Protein AF-A0A846PU30-F1 (afdb_monomer_lite)

pLDDT: mean 74.73, std 6.86, range [58.94, 85.0]

Sequence (83 aa):
WDQALDIILRNYGLSKTVENNIIRIVPTPLLAQEEEAIAKAKEAQEKAGDLVTRIYSINYADVDQIEKAIKGAKILTKRGFVS

Radius of gyration: 24.59 Å; chains: 1; bounding box: 52×24×57 Å

Foldseek 3Di:
DVVVVVVVCVVQQWDWDDDPHDIDIDHPVVVVVVVVVVVVVVVVVVVPDDDDDDDDDDDPDDPVVVQVVCVVVVPDDPPDDDD

Secondary structure (DSSP, 8-state):
-HHHHHHHHHHTTEEEEEETTEEEEEEHHHHHHHHHHHHHHHHHHHHHS---------SSS-HHHHHHHHHHTT-S-TT----

Structure (mmCIF, N/CA/C/O backbone):
data_AF-A0A846PU30-F1
#
_entry.id   AF-A0A846PU30-F1
#
loop_
_atom_site.group_PDB
_atom_site.id
_atom_site.type_symbol
_atom_site.label_atom_id
_atom_site.label_alt_id
_atom_site.label_comp_id
_atom_site.label_asym_id
_atom_site.label_entity_id
_atom_site.label_seq_id
_atom_site.pdbx_PDB_ins_code
_atom_site.Cartn_x
_atom_site.Cartn_y
_atom_site.Cartn_z
_atom_site.occupancy
_atom_site.B_iso_or_equiv
_atom_site.auth_seq_id
_atom_site.auth_comp_id
_atom_site.auth_asym_id
_atom_site.auth_atom_id
_atom_site.pdbx_PDB_model_num
ATOM 1 N N . TRP A 1 1 ? 28.933 -8.275 -20.191 1.00 77.62 1 TRP A N 1
ATOM 2 C CA . TRP A 1 1 ? 27.556 -8.057 -20.673 1.00 77.62 1 TRP A CA 1
ATOM 3 C C . TRP A 1 1 ? 26.692 -7.400 -19.605 1.00 77.62 1 TRP A C 1
ATOM 5 O O . TRP A 1 1 ? 26.159 -6.338 -19.890 1.00 77.62 1 TRP A O 1
ATOM 15 N N . ASP A 1 2 ? 26.662 -7.896 -18.364 1.00 80.38 2 ASP A N 1
ATOM 16 C CA . ASP A 1 2 ? 25.937 -7.227 -17.262 1.00 80.38 2 ASP A CA 1
ATOM 17 C C . ASP A 1 2 ? 26.393 -5.788 -16.987 1.00 80.38 2 ASP A C 1
ATOM 19 O O . ASP A 1 2 ? 25.566 -4.898 -16.820 1.00 80.38 2 ASP A O 1
ATOM 23 N N . GLN A 1 3 ? 27.704 -5.520 -17.046 1.00 81.00 3 GLN A N 1
ATOM 24 C CA . GLN A 1 3 ? 28.227 -4.155 -16.895 1.00 81.00 3 GLN A CA 1
ATOM 25 C C . GLN A 1 3 ? 27.745 -3.197 -17.996 1.00 81.00 3 GLN A C 1
ATOM 27 O O . GLN A 1 3 ? 27.463 -2.035 -17.717 1.00 81.00 3 GLN A O 1
ATOM 32 N N . ALA A 1 4 ? 27.626 -3.669 -19.241 1.00 84.69 4 ALA A N 1
ATOM 33 C CA . ALA A 1 4 ? 27.129 -2.851 -20.348 1.00 84.69 4 ALA A CA 1
ATOM 34 C C . ALA A 1 4 ? 25.624 -2.583 -20.199 1.00 84.69 4 ALA A C 1
ATOM 36 O O . ALA A 1 4 ? 25.175 -1.456 -20.404 1.00 84.69 4 ALA A O 1
ATOM 37 N N . LEU A 1 5 ? 24.863 -3.593 -19.764 1.00 83.62 5 LEU A N 1
ATOM 38 C CA . LEU A 1 5 ? 23.444 -3.458 -19.450 1.00 83.62 5 LEU A CA 1
ATOM 39 C C . LEU A 1 5 ? 23.218 -2.424 -18.337 1.00 83.62 5 LEU A C 1
ATOM 41 O O . LEU A 1 5 ? 22.371 -1.552 -18.488 1.00 83.62 5 LEU A O 1
ATOM 45 N N . ASP A 1 6 ? 24.017 -2.444 -17.269 1.00 82.50 6 ASP A N 1
ATOM 46 C CA . ASP A 1 6 ? 23.902 -1.473 -16.172 1.00 82.50 6 ASP A CA 1
ATOM 47 C C . ASP A 1 6 ? 24.222 -0.034 -16.589 1.00 82.50 6 ASP A C 1
ATOM 49 O O . ASP A 1 6 ? 23.668 0.914 -16.028 1.00 82.50 6 ASP A O 1
ATOM 53 N N . ILE A 1 7 ? 25.122 0.150 -17.557 1.00 84.56 7 ILE A N 1
ATOM 54 C CA . ILE A 1 7 ? 25.439 1.469 -18.118 1.00 84.56 7 ILE A CA 1
ATOM 55 C C . ILE A 1 7 ? 24.281 1.969 -18.986 1.00 84.56 7 ILE A C 1
ATOM 57 O O . ILE A 1 7 ? 23.909 3.139 -18.896 1.00 84.56 7 ILE A O 1
ATOM 61 N N . ILE A 1 8 ? 23.686 1.095 -19.799 1.00 83.31 8 ILE A N 1
ATOM 62 C CA . ILE A 1 8 ? 22.524 1.433 -20.628 1.00 83.31 8 ILE A CA 1
ATOM 63 C C . ILE A 1 8 ? 21.337 1.801 -19.731 1.00 83.31 8 ILE A C 1
ATOM 65 O O . ILE A 1 8 ? 20.746 2.863 -19.899 1.00 83.31 8 ILE A O 1
ATOM 69 N N . LEU A 1 9 ? 21.037 0.989 -18.718 1.00 85.00 9 LEU A N 1
ATOM 70 C CA . LEU A 1 9 ? 19.936 1.253 -17.793 1.00 85.00 9 LEU A CA 1
ATOM 71 C C . LEU A 1 9 ? 20.095 2.601 -17.073 1.00 85.00 9 LEU A C 1
ATOM 73 O O . LEU A 1 9 ? 19.141 3.373 -16.998 1.00 85.00 9 LEU A O 1
ATOM 77 N N . ARG A 1 10 ? 21.315 2.938 -16.630 1.00 80.94 10 ARG A N 1
ATOM 78 C CA . ARG A 1 10 ? 21.605 4.238 -16.003 1.00 80.94 10 ARG A CA 1
ATOM 79 C C . ARG A 1 10 ? 21.448 5.424 -16.951 1.00 80.94 10 ARG A C 1
ATOM 81 O O . ARG A 1 10 ? 20.896 6.436 -16.537 1.00 80.94 10 ARG A O 1
ATOM 88 N N . ASN A 1 11 ? 21.895 5.309 -18.202 1.00 84.88 11 ASN A N 1
ATOM 89 C CA . ASN A 1 11 ? 21.771 6.398 -19.179 1.00 84.88 11 ASN A CA 1
ATOM 90 C C . ASN A 1 11 ? 20.313 6.700 -19.545 1.00 84.88 11 ASN A C 1
ATOM 92 O O . ASN A 1 11 ? 19.963 7.855 -19.761 1.00 84.88 11 ASN A O 1
ATOM 96 N N . TYR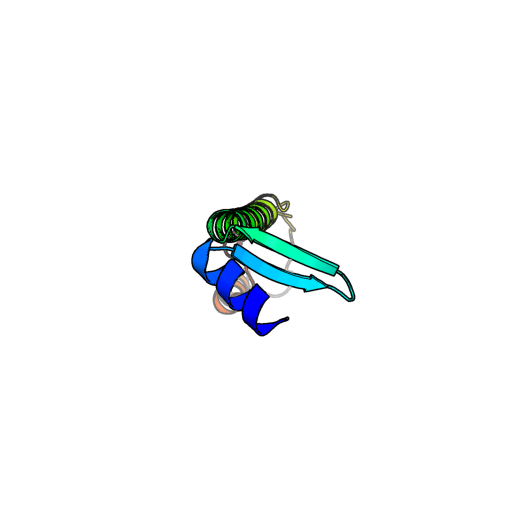 A 1 12 ? 19.464 5.673 -19.593 1.00 82.00 12 TYR A N 1
ATOM 97 C CA . TYR A 1 12 ? 18.061 5.809 -19.987 1.00 82.00 12 TYR A CA 1
ATOM 98 C C . TYR A 1 12 ? 17.092 5.926 -18.799 1.00 82.00 12 TYR A C 1
ATOM 100 O O . TYR A 1 12 ? 15.880 5.937 -19.006 1.00 82.00 12 TYR A O 1
ATOM 108 N N . GLY A 1 13 ? 17.591 6.016 -17.558 1.00 79.25 13 GLY A N 1
ATOM 109 C CA . GLY A 1 13 ? 16.739 6.110 -16.366 1.00 79.25 13 GLY A CA 1
ATOM 110 C C . GLY A 1 13 ? 15.810 4.902 -16.209 1.00 79.25 13 GLY A C 1
ATOM 111 O O . GLY A 1 13 ? 14.631 5.052 -15.887 1.00 79.25 13 GLY A O 1
ATOM 112 N N . LEU A 1 14 ? 16.328 3.711 -16.503 1.00 82.94 14 LEU A N 1
ATOM 113 C CA . LEU A 1 14 ? 15.612 2.446 -16.430 1.00 82.94 14 LEU A CA 1
ATOM 114 C C . LEU A 1 14 ? 16.065 1.669 -15.189 1.00 82.94 14 LEU A C 1
ATOM 116 O O . LEU A 1 14 ? 17.256 1.575 -14.895 1.00 82.94 14 LEU A O 1
ATOM 120 N N . SER A 1 15 ? 15.112 1.052 -14.506 1.00 76.69 15 SER A N 1
ATOM 121 C CA . SER A 1 15 ? 15.338 0.137 -13.390 1.00 76.69 15 SER A CA 1
ATOM 122 C C . SER A 1 15 ? 15.057 -1.294 -13.837 1.00 76.69 15 SER A C 1
ATOM 124 O O . SER A 1 15 ? 14.092 -1.553 -14.561 1.00 76.69 15 SER A O 1
ATOM 126 N N . LYS A 1 16 ? 15.903 -2.238 -13.408 1.00 80.88 16 LYS A N 1
ATOM 127 C CA . LYS A 1 16 ? 15.709 -3.674 -13.651 1.00 80.88 16 LYS A CA 1
ATOM 128 C C . LYS A 1 16 ? 15.246 -4.375 -12.377 1.00 80.88 16 LYS A C 1
ATOM 130 O O . LYS A 1 16 ? 15.778 -4.116 -11.302 1.00 80.88 16 LYS A O 1
ATOM 135 N N . THR A 1 17 ? 14.301 -5.296 -12.512 1.00 80.12 17 THR A N 1
ATOM 136 C CA . THR A 1 17 ? 13.884 -6.233 -11.457 1.00 80.12 17 THR A CA 1
ATOM 137 C C . THR A 1 17 ? 14.029 -7.652 -11.996 1.00 80.12 17 THR A C 1
ATOM 139 O O . THR A 1 17 ? 13.689 -7.901 -13.152 1.00 80.12 17 THR A O 1
ATOM 142 N N . VAL A 1 18 ? 14.616 -8.552 -11.205 1.00 81.00 18 VAL A N 1
ATOM 143 C CA . VAL A 1 18 ? 14.893 -9.936 -11.619 1.00 81.00 18 VAL A CA 1
ATOM 144 C C . VAL A 1 18 ? 13.967 -10.866 -10.849 1.00 81.00 18 VAL A C 1
ATOM 146 O O . VAL A 1 18 ? 14.047 -10.930 -9.626 1.00 81.00 18 VAL A O 1
ATOM 149 N N . GLU A 1 19 ? 13.113 -11.598 -11.560 1.00 79.62 19 GLU A N 1
ATOM 150 C CA . GLU A 1 19 ? 12.172 -12.558 -10.979 1.00 79.62 19 GLU A CA 1
ATOM 151 C C . GLU A 1 19 ? 12.424 -13.950 -11.563 1.00 79.62 19 GLU A C 1
ATOM 153 O O . GLU A 1 19 ? 12.017 -14.234 -12.689 1.00 79.62 19 GLU A O 1
ATOM 158 N N . ASN A 1 20 ? 13.116 -14.801 -10.790 1.00 69.25 20 ASN A N 1
ATOM 159 C CA . ASN A 1 20 ? 13.376 -16.246 -10.972 1.00 69.25 20 ASN A CA 1
ATOM 160 C C . ASN A 1 20 ? 14.002 -16.740 -12.295 1.00 69.25 20 ASN A C 1
ATOM 162 O O . ASN A 1 20 ? 14.538 -17.841 -12.307 1.00 69.25 20 ASN A O 1
ATOM 166 N N . ASN A 1 21 ? 13.949 -15.961 -13.375 1.00 82.50 21 ASN A N 1
ATOM 167 C CA . ASN A 1 21 ? 14.659 -16.111 -14.651 1.00 82.50 21 ASN A CA 1
ATOM 168 C C . ASN A 1 21 ? 14.353 -14.951 -15.634 1.00 82.50 21 ASN A C 1
ATOM 170 O O . ASN A 1 21 ? 14.853 -14.936 -16.756 1.00 82.50 21 ASN A O 1
ATOM 174 N N . ILE A 1 22 ? 13.474 -14.011 -15.267 1.00 78.38 22 ILE A N 1
ATOM 175 C CA . ILE A 1 22 ? 12.999 -12.938 -16.144 1.00 78.38 22 ILE A CA 1
ATOM 176 C C . ILE A 1 22 ? 13.529 -11.605 -15.628 1.00 78.38 22 ILE A C 1
ATOM 178 O O . ILE A 1 22 ? 13.492 -11.329 -14.428 1.00 78.38 22 ILE A O 1
ATOM 182 N N . ILE A 1 23 ? 14.021 -10.773 -16.547 1.00 83.56 23 ILE A N 1
ATOM 183 C CA . ILE A 1 23 ? 14.455 -9.409 -16.253 1.00 83.56 23 ILE A CA 1
ATOM 184 C C . ILE A 1 23 ? 13.366 -8.461 -16.748 1.00 83.56 23 ILE A C 1
ATOM 186 O O . ILE A 1 23 ? 13.197 -8.271 -17.952 1.00 83.56 23 ILE A O 1
ATOM 190 N N . ARG A 1 24 ? 12.635 -7.848 -15.817 1.00 83.25 24 ARG A N 1
ATOM 191 C CA . ARG A 1 24 ? 11.689 -6.772 -16.120 1.00 83.25 24 ARG A CA 1
ATOM 192 C C . ARG A 1 24 ? 12.434 -5.440 -16.093 1.00 83.25 24 ARG A C 1
ATOM 194 O O . ARG A 1 24 ? 13.006 -5.077 -15.065 1.00 83.25 24 ARG A O 1
ATOM 201 N N . ILE A 1 25 ? 12.416 -4.724 -17.216 1.00 83.06 25 ILE A N 1
ATOM 202 C CA . ILE A 1 25 ? 13.019 -3.394 -17.377 1.00 83.06 25 ILE A CA 1
ATOM 203 C C . ILE A 1 25 ? 11.889 -2.373 -17.456 1.00 83.06 25 ILE A C 1
ATOM 205 O O . ILE A 1 25 ? 11.032 -2.472 -18.331 1.00 83.06 25 ILE A O 1
ATOM 209 N N . VAL A 1 26 ? 11.887 -1.396 -16.552 1.00 81.75 26 VAL A N 1
ATOM 210 C CA . VAL A 1 26 ? 10.877 -0.330 -16.509 1.00 81.75 26 VAL A CA 1
ATOM 211 C C . VAL A 1 26 ? 11.537 1.034 -16.332 1.00 81.75 26 VAL A C 1
ATOM 213 O O . VAL A 1 26 ? 12.561 1.128 -15.655 1.00 81.75 26 VAL A O 1
ATOM 216 N N . PRO A 1 27 ? 10.969 2.113 -16.892 1.00 82.44 27 PRO A N 1
ATOM 217 C CA . PRO A 1 27 ? 11.388 3.465 -16.547 1.00 82.44 27 PRO A CA 1
ATOM 218 C C . PRO A 1 27 ? 11.217 3.723 -15.048 1.00 82.44 27 PRO A C 1
ATOM 220 O O . PRO A 1 27 ? 10.156 3.453 -14.487 1.00 82.44 27 PRO A O 1
ATOM 223 N N . THR A 1 28 ? 12.224 4.314 -14.407 1.00 77.38 28 THR A N 1
ATOM 224 C CA . THR A 1 28 ? 12.147 4.773 -13.011 1.00 77.38 28 THR A CA 1
ATOM 225 C C . THR A 1 28 ? 10.889 5.603 -12.698 1.00 77.38 28 THR A C 1
ATOM 227 O O . THR A 1 28 ? 10.273 5.341 -11.664 1.00 77.38 28 THR A O 1
ATOM 230 N N . PRO A 1 29 ? 10.426 6.550 -13.550 1.00 79.19 29 PRO A N 1
ATOM 231 C CA . PRO A 1 29 ? 9.200 7.301 -13.254 1.00 79.19 29 PRO A CA 1
ATOM 232 C C . PRO A 1 29 ? 7.926 6.448 -13.298 1.00 79.19 29 PRO A C 1
ATOM 234 O O . PRO A 1 29 ? 6.936 6.798 -12.660 1.00 79.19 29 PRO A O 1
ATOM 237 N N . LEU A 1 30 ? 7.929 5.345 -14.050 1.00 77.38 30 LEU A N 1
ATOM 238 C CA . LEU A 1 30 ? 6.804 4.414 -14.084 1.00 77.38 30 LEU A CA 1
ATOM 239 C C . LEU A 1 30 ? 6.795 3.541 -12.825 1.00 77.38 30 LEU A C 1
ATOM 241 O O . LEU A 1 30 ? 5.739 3.328 -12.246 1.00 77.38 30 LEU A O 1
ATOM 245 N N . LEU A 1 31 ? 7.972 3.113 -12.359 1.00 77.25 31 LEU A N 1
ATOM 246 C CA . LEU A 1 31 ? 8.114 2.345 -11.120 1.00 77.25 31 LEU A CA 1
ATOM 247 C C . LEU A 1 31 ? 7.637 3.141 -9.898 1.00 77.25 31 LEU A C 1
ATOM 249 O O . LEU A 1 31 ? 6.891 2.610 -9.084 1.00 77.25 31 LEU A O 1
ATOM 253 N N . ALA A 1 32 ? 8.000 4.423 -9.809 1.00 78.25 32 ALA A N 1
ATOM 254 C CA . ALA A 1 32 ? 7.536 5.294 -8.730 1.00 78.25 32 ALA A CA 1
ATOM 255 C C . ALA A 1 32 ? 6.008 5.491 -8.753 1.00 78.25 32 ALA A C 1
ATOM 257 O O . ALA A 1 32 ? 5.364 5.445 -7.709 1.00 78.25 32 ALA A O 1
ATOM 258 N N . GLN A 1 33 ? 5.415 5.663 -9.941 1.00 80.62 33 GLN A N 1
ATOM 259 C CA . GLN A 1 33 ? 3.958 5.755 -10.090 1.00 80.62 33 GLN A CA 1
ATOM 260 C C . GLN A 1 33 ? 3.251 4.450 -9.720 1.00 80.62 33 GLN A C 1
ATOM 262 O O . GLN A 1 33 ? 2.188 4.489 -9.108 1.00 80.62 33 GLN A O 1
ATOM 267 N N . GLU A 1 34 ? 3.825 3.304 -10.079 1.00 75.69 34 GLU A N 1
ATOM 268 C CA . GLU A 1 34 ? 3.290 1.987 -9.733 1.00 75.69 34 GLU A CA 1
ATOM 269 C C . GLU A 1 34 ? 3.327 1.769 -8.216 1.00 75.69 34 GLU A C 1
ATOM 271 O O . GLU A 1 34 ? 2.325 1.374 -7.627 1.00 75.69 34 GLU A O 1
ATOM 276 N N . GLU A 1 35 ? 4.431 2.120 -7.556 1.00 78.69 35 GLU A N 1
ATOM 277 C CA . GLU A 1 35 ? 4.562 2.038 -6.100 1.00 78.69 35 GLU A CA 1
ATOM 278 C C . GLU A 1 35 ? 3.596 2.990 -5.378 1.00 78.69 35 GLU A C 1
ATOM 280 O O . GLU A 1 35 ? 2.926 2.594 -4.422 1.00 78.69 35 GLU A O 1
ATOM 285 N N . GLU A 1 36 ? 3.438 4.219 -5.875 1.00 81.12 36 GLU A N 1
ATOM 286 C CA . GLU A 1 36 ? 2.464 5.173 -5.345 1.00 81.12 36 GLU A CA 1
ATOM 287 C C . GLU A 1 36 ? 1.021 4.690 -5.561 1.00 81.12 36 GLU A C 1
ATOM 289 O O . GLU A 1 36 ? 0.180 4.819 -4.670 1.00 81.12 36 GLU A O 1
ATOM 294 N N . ALA A 1 37 ? 0.719 4.096 -6.718 1.00 78.69 37 ALA A N 1
ATOM 295 C CA . ALA A 1 37 ? -0.587 3.514 -7.003 1.00 78.69 37 ALA A CA 1
ATOM 296 C C . ALA A 1 37 ? -0.878 2.314 -6.093 1.00 78.69 37 ALA A C 1
A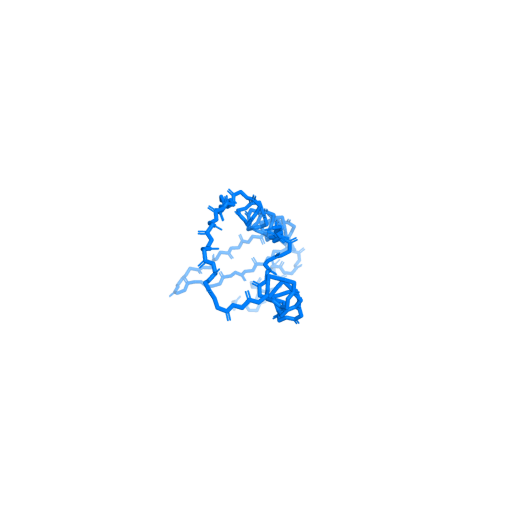TOM 298 O O . ALA A 1 37 ? -1.990 2.204 -5.581 1.00 78.69 37 ALA A O 1
ATOM 299 N N . ILE A 1 38 ? 0.113 1.459 -5.827 1.00 80.38 38 ILE A N 1
ATOM 300 C CA . ILE A 1 38 ? -0.001 0.336 -4.888 1.00 80.38 38 ILE A CA 1
ATOM 301 C C . ILE A 1 38 ? -0.223 0.853 -3.462 1.00 80.38 38 ILE A C 1
ATOM 303 O O . ILE A 1 38 ? -1.110 0.360 -2.763 1.00 80.38 38 ILE A O 1
ATOM 307 N N . ALA A 1 39 ? 0.529 1.869 -3.030 1.00 79.81 39 ALA A N 1
ATOM 308 C CA . ALA A 1 39 ? 0.353 2.490 -1.720 1.00 79.81 39 ALA A CA 1
ATOM 309 C C . ALA A 1 39 ? -1.046 3.108 -1.577 1.00 79.81 39 ALA A C 1
ATOM 311 O O . ALA A 1 39 ? -1.753 2.814 -0.612 1.00 79.81 39 ALA A O 1
ATOM 312 N N . LYS A 1 40 ? -1.500 3.878 -2.575 1.00 79.75 40 LYS A N 1
ATOM 313 C CA . LYS A 1 40 ? -2.859 4.439 -2.615 1.00 79.75 40 LYS A CA 1
ATOM 314 C C . LYS A 1 40 ? -3.928 3.357 -2.646 1.00 79.75 40 LYS A C 1
ATOM 316 O O . LYS A 1 40 ? -4.935 3.507 -1.966 1.00 79.75 40 LYS A O 1
ATOM 321 N N . ALA A 1 41 ? -3.732 2.277 -3.398 1.00 76.44 41 ALA A N 1
ATOM 322 C CA . ALA A 1 41 ? -4.665 1.157 -3.448 1.00 76.44 41 ALA A CA 1
ATOM 323 C C . ALA A 1 41 ? -4.760 0.454 -2.090 1.00 76.44 41 ALA A C 1
ATOM 325 O O . ALA A 1 41 ? -5.861 0.156 -1.642 1.00 76.44 41 ALA A O 1
ATOM 326 N N . LYS A 1 42 ? -3.634 0.265 -1.393 1.00 77.50 42 LYS A N 1
ATOM 327 C CA . LYS A 1 42 ? -3.600 -0.307 -0.043 1.00 77.50 42 LYS A CA 1
ATOM 328 C C . LYS A 1 42 ? -4.281 0.603 0.978 1.00 77.50 42 LYS A C 1
ATOM 330 O O . LYS A 1 42 ? -5.097 0.128 1.763 1.00 77.50 42 LYS A O 1
ATOM 335 N N . GLU A 1 43 ? -4.015 1.908 0.936 1.00 76.44 43 GLU A N 1
ATOM 336 C CA . GLU A 1 43 ? -4.718 2.883 1.777 1.00 76.44 43 GLU A CA 1
ATOM 337 C C . GLU A 1 43 ? -6.216 2.935 1.465 1.00 76.44 43 GLU A C 1
ATOM 339 O O . GLU A 1 43 ? -7.042 3.027 2.372 1.00 76.44 43 GLU A O 1
ATOM 344 N N . ALA A 1 44 ? -6.585 2.898 0.184 1.00 69.81 44 ALA A N 1
ATOM 345 C CA . ALA A 1 44 ? -7.972 2.873 -0.251 1.00 69.81 44 ALA A CA 1
ATOM 346 C C . ALA A 1 44 ? -8.658 1.585 0.203 1.00 69.81 44 ALA A C 1
ATOM 348 O O . ALA A 1 44 ? -9.784 1.652 0.673 1.00 69.81 44 ALA A O 1
ATOM 349 N N . GLN A 1 45 ? -7.978 0.441 0.145 1.00 70.38 45 GLN A N 1
ATOM 350 C CA . GLN A 1 45 ? -8.476 -0.836 0.644 1.00 70.38 45 GLN A CA 1
ATOM 351 C C . GLN A 1 45 ? -8.663 -0.810 2.166 1.00 70.38 45 GLN A C 1
ATOM 353 O O . GLN A 1 45 ? -9.696 -1.245 2.666 1.00 70.38 45 GLN A O 1
ATOM 358 N N . GLU A 1 46 ? -7.720 -0.235 2.914 1.00 69.00 46 GLU A N 1
ATOM 359 C CA . GLU A 1 46 ? -7.843 -0.057 4.366 1.00 69.00 46 GLU A CA 1
ATOM 360 C C . GLU A 1 46 ? -8.985 0.912 4.737 1.00 69.00 46 GLU A C 1
ATOM 362 O O . GLU A 1 46 ? -9.677 0.735 5.744 1.00 69.00 46 GLU A O 1
ATOM 367 N N . LYS A 1 47 ? -9.243 1.921 3.895 1.00 64.56 47 LYS A N 1
ATOM 368 C CA . LYS A 1 47 ? -10.401 2.824 4.018 1.00 64.56 47 LYS A CA 1
ATOM 369 C C . LYS A 1 47 ? -11.719 2.176 3.571 1.00 64.56 47 LYS A C 1
ATOM 371 O O . LYS A 1 47 ? -12.764 2.497 4.134 1.00 64.56 47 LYS A O 1
ATOM 376 N N . ALA A 1 48 ? -11.683 1.280 2.592 1.00 63.03 48 ALA A N 1
ATOM 377 C CA . ALA A 1 48 ? -12.851 0.596 2.043 1.00 63.03 48 ALA A CA 1
ATOM 378 C C . ALA A 1 48 ? -13.265 -0.633 2.860 1.00 63.03 48 ALA A C 1
ATOM 380 O O . ALA A 1 48 ? -14.352 -1.154 2.643 1.00 63.03 48 ALA A O 1
ATOM 381 N N . GLY A 1 49 ? -12.430 -1.090 3.799 1.00 65.94 49 GLY A N 1
ATOM 382 C CA . GLY A 1 49 ? -12.814 -2.131 4.745 1.00 65.94 49 GLY A CA 1
ATOM 383 C C . GLY A 1 49 ? -14.060 -1.728 5.537 1.00 65.94 49 GLY A C 1
ATOM 384 O O . GLY A 1 49 ? -14.126 -0.613 6.072 1.00 65.94 49 GLY A O 1
ATOM 385 N N . ASP A 1 50 ? -15.026 -2.646 5.603 1.00 58.94 50 ASP A N 1
ATOM 386 C CA . ASP A 1 50 ? -16.282 -2.454 6.321 1.00 58.94 50 ASP A CA 1
ATOM 387 C C . ASP A 1 50 ? -16.038 -2.289 7.823 1.00 58.94 50 ASP A C 1
ATOM 389 O O . ASP A 1 50 ? -15.385 -3.105 8.481 1.00 58.94 50 ASP A O 1
ATOM 393 N N . LEU A 1 51 ? -16.596 -1.216 8.381 1.00 63.84 51 LEU A N 1
ATOM 394 C CA . LEU A 1 51 ? -16.603 -0.990 9.820 1.00 63.84 51 LEU A CA 1
ATOM 395 C C . LEU A 1 51 ? -17.698 -1.863 10.436 1.00 63.84 51 LEU A C 1
ATOM 397 O O . LEU A 1 51 ? -18.886 -1.623 10.234 1.00 63.84 51 LEU A O 1
ATOM 401 N N . VAL A 1 52 ? -17.301 -2.882 11.198 1.00 67.38 52 VAL A N 1
ATOM 402 C CA . VAL A 1 52 ? -18.241 -3.743 11.923 1.00 67.38 52 VAL A CA 1
ATOM 403 C C . VAL A 1 52 ? -18.540 -3.175 13.306 1.00 67.38 52 VAL A C 1
ATOM 405 O O . VAL A 1 52 ? -17.675 -3.127 14.180 1.00 67.38 52 VAL A O 1
ATOM 408 N N . THR A 1 53 ? -19.792 -2.784 13.531 1.00 68.19 53 THR A N 1
ATOM 409 C CA . THR A 1 53 ? -20.284 -2.412 14.861 1.00 68.19 53 THR A CA 1
ATOM 410 C C . THR A 1 53 ? -20.707 -3.671 15.612 1.00 68.19 53 THR A C 1
ATOM 412 O O . THR A 1 53 ? -21.565 -4.420 15.147 1.00 68.19 53 THR A O 1
ATOM 415 N N . ARG A 1 54 ? -20.108 -3.921 16.780 1.00 73.06 54 ARG A N 1
ATOM 416 C CA . ARG A 1 54 ? -20.506 -5.006 17.689 1.00 73.06 54 ARG A CA 1
ATOM 417 C C . ARG A 1 54 ? -20.893 -4.424 19.039 1.00 73.06 54 ARG A C 1
ATOM 419 O O . ARG A 1 54 ? -20.165 -3.597 19.578 1.00 73.06 54 ARG A O 1
ATOM 426 N N . ILE A 1 55 ? -22.021 -4.883 19.569 1.00 73.19 55 ILE A N 1
ATOM 427 C CA . ILE A 1 55 ? -22.527 -4.502 20.888 1.00 73.19 55 ILE A CA 1
ATOM 428 C C . ILE A 1 55 ? -22.173 -5.631 21.857 1.00 73.19 55 ILE A C 1
ATOM 430 O O . ILE A 1 55 ? -22.499 -6.788 21.593 1.00 73.19 55 ILE A O 1
ATOM 434 N N . TYR A 1 56 ? -21.510 -5.300 22.964 1.00 76.62 56 TYR A N 1
ATOM 435 C CA . TYR A 1 56 ? -21.172 -6.248 24.025 1.00 76.62 56 TYR A CA 1
ATOM 436 C C . TYR A 1 56 ? -21.908 -5.858 25.308 1.00 76.62 56 TYR A C 1
ATOM 438 O O . TYR A 1 56 ? -21.783 -4.730 25.778 1.00 76.62 56 TYR A O 1
ATOM 446 N N . SER A 1 57 ? -22.676 -6.786 25.879 1.00 73.12 57 SER A N 1
ATOM 447 C CA . SER A 1 57 ? -23.353 -6.589 27.164 1.00 73.12 57 SER A CA 1
ATOM 448 C C . SER A 1 57 ? -22.387 -6.886 28.310 1.00 73.12 57 SER A C 1
ATOM 450 O O . SER A 1 57 ? -21.828 -7.982 28.383 1.00 73.12 57 SER A O 1
ATOM 452 N N . ILE A 1 58 ? -22.187 -5.922 29.207 1.00 74.19 58 ILE A N 1
ATOM 453 C CA . ILE A 1 58 ? -21.291 -6.050 30.361 1.00 74.19 58 ILE A CA 1
ATOM 454 C C . ILE A 1 58 ? -22.155 -6.211 31.614 1.00 74.19 58 ILE A C 1
ATOM 456 O O . ILE A 1 58 ? -22.974 -5.348 31.906 1.00 74.19 58 ILE A O 1
ATOM 460 N N . ASN A 1 59 ? -21.978 -7.312 32.349 1.00 76.31 59 ASN A N 1
ATOM 461 C CA . ASN A 1 59 ? -22.821 -7.641 33.509 1.00 76.31 59 ASN A CA 1
ATOM 462 C C . ASN A 1 59 ? -22.160 -7.356 34.875 1.00 76.31 59 ASN A C 1
ATOM 464 O O . ASN A 1 59 ? -22.853 -7.376 35.885 1.00 76.31 59 ASN A O 1
ATOM 468 N N . TYR A 1 60 ? -20.842 -7.110 34.934 1.00 65.31 60 TYR A N 1
ATOM 469 C CA . TYR A 1 60 ? -20.083 -7.077 36.203 1.00 65.31 60 TYR A CA 1
ATOM 470 C C . TYR A 1 60 ? -18.964 -6.020 36.271 1.00 65.31 60 TYR A C 1
ATOM 472 O O . TYR A 1 60 ? -18.056 -6.140 37.090 1.00 65.31 60 TYR A O 1
ATOM 480 N N . ALA A 1 61 ? -18.993 -4.995 35.420 1.00 66.88 61 ALA A N 1
ATOM 481 C CA . ALA A 1 61 ? -17.993 -3.930 35.430 1.00 66.88 61 ALA A CA 1
ATOM 482 C C . ALA A 1 61 ? -18.598 -2.593 34.989 1.00 66.88 61 ALA A C 1
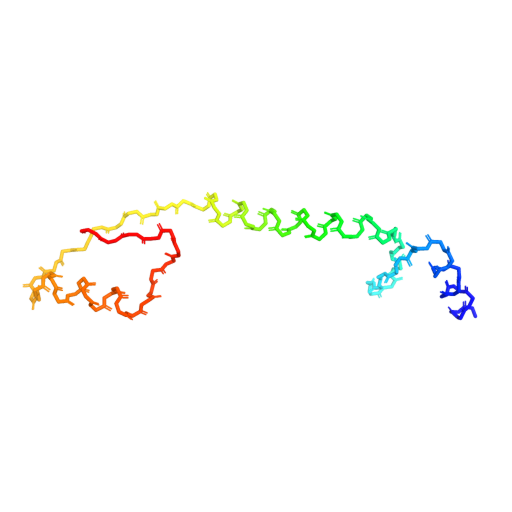ATOM 484 O O . ALA A 1 61 ? -19.471 -2.568 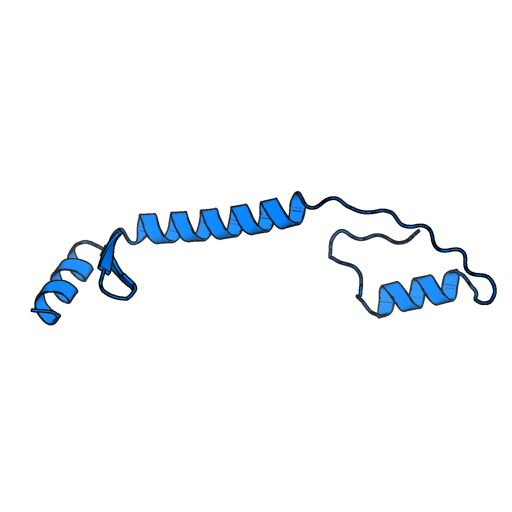34.121 1.00 66.88 61 ALA A O 1
ATOM 485 N N . ASP A 1 62 ? -18.105 -1.501 35.579 1.00 74.88 62 ASP A N 1
ATOM 486 C CA . ASP A 1 62 ? -18.481 -0.138 35.205 1.00 74.88 62 ASP A CA 1
ATOM 487 C C . ASP A 1 62 ? -18.036 0.172 33.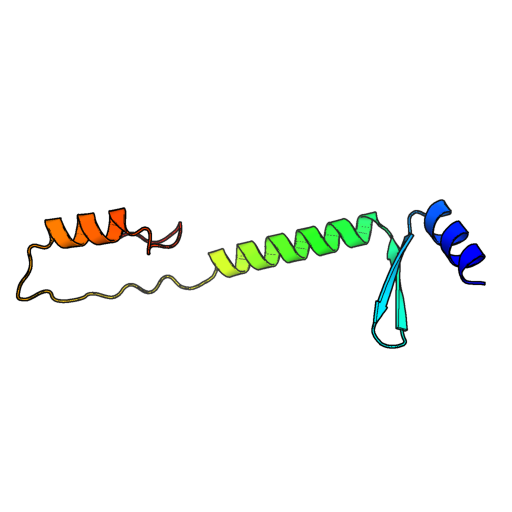772 1.00 74.88 62 ASP A C 1
ATOM 489 O O . ASP A 1 62 ? -16.860 0.024 33.414 1.00 74.88 62 ASP A O 1
ATOM 493 N N . VAL A 1 63 ? -18.988 0.631 32.957 1.00 71.62 63 VAL A N 1
ATOM 494 C CA . VAL A 1 63 ? -18.783 0.930 31.531 1.00 71.62 63 VAL A CA 1
ATOM 495 C C . VAL A 1 63 ? -17.702 2.003 31.355 1.00 71.62 63 VAL A C 1
ATOM 497 O O . VAL A 1 63 ? -16.825 1.859 30.504 1.00 71.62 63 VAL A O 1
ATOM 500 N N . ASP A 1 64 ? -17.673 2.999 32.247 1.00 74.31 64 ASP A N 1
ATOM 501 C CA . ASP A 1 64 ? -16.683 4.082 32.261 1.00 74.31 64 ASP A CA 1
ATOM 502 C C . ASP A 1 64 ? -15.238 3.595 32.465 1.00 74.31 64 ASP A C 1
ATOM 504 O O . ASP A 1 64 ? -14.286 4.181 31.934 1.00 74.31 64 ASP A O 1
ATOM 508 N N . GLN A 1 65 ? -15.030 2.529 33.248 1.00 75.38 65 GLN A N 1
ATOM 509 C CA . GLN A 1 65 ? -13.686 1.982 33.465 1.00 75.38 65 GLN A CA 1
ATOM 510 C C . GLN A 1 65 ? -13.197 1.194 32.251 1.00 75.38 65 GLN A C 1
ATOM 512 O O . GLN A 1 65 ? -12.023 1.288 31.883 1.00 75.38 65 GLN A O 1
ATOM 517 N N . ILE A 1 66 ? -14.098 0.460 31.599 1.00 72.19 66 ILE A N 1
ATOM 518 C CA . ILE A 1 66 ? -13.785 -0.314 30.395 1.00 72.19 66 ILE A CA 1
ATOM 519 C C . ILE A 1 66 ? -13.525 0.616 29.210 1.00 72.19 66 ILE A C 1
ATOM 521 O O . ILE A 1 66 ? -12.562 0.404 28.474 1.00 72.19 66 ILE A O 1
ATOM 525 N N . GLU A 1 67 ? -14.302 1.689 29.057 1.00 73.50 67 GLU A N 1
ATOM 526 C CA . GLU 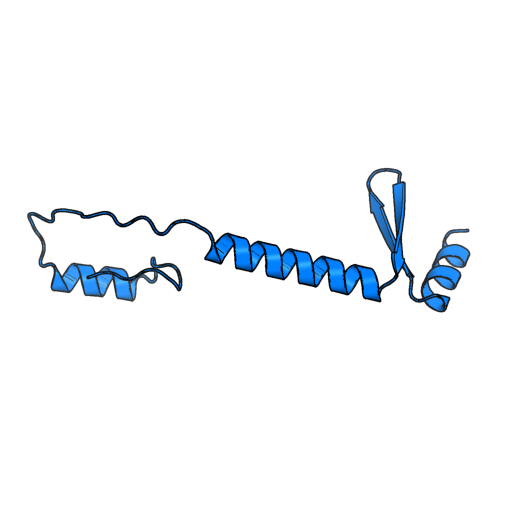A 1 67 ? -14.072 2.692 28.016 1.00 73.50 67 GLU A CA 1
ATOM 527 C C . GLU A 1 67 ? -12.677 3.325 28.150 1.00 73.50 67 GLU A C 1
ATOM 529 O O . GLU A 1 67 ? -11.925 3.418 27.172 1.00 73.50 67 GLU A O 1
ATOM 534 N N . LYS A 1 68 ? -12.282 3.690 29.379 1.00 74.31 68 LYS A N 1
ATOM 535 C CA . LYS A 1 68 ? -10.937 4.211 29.671 1.00 74.31 68 LYS A CA 1
ATOM 536 C C . LYS A 1 68 ? -9.845 3.179 29.398 1.00 74.31 68 LYS A C 1
ATOM 538 O O . LYS A 1 68 ? -8.817 3.537 28.823 1.00 74.31 68 LYS A O 1
ATOM 543 N N . ALA A 1 69 ? -10.060 1.915 29.758 1.00 74.31 69 ALA A N 1
ATOM 544 C CA . ALA A 1 69 ? -9.105 0.841 29.502 1.00 74.31 69 ALA A CA 1
ATOM 545 C C . ALA A 1 69 ? -8.914 0.581 27.997 1.00 74.31 69 ALA A C 1
ATOM 547 O O . ALA A 1 69 ? -7.778 0.464 27.539 1.00 74.31 69 ALA A O 1
ATOM 548 N N . ILE A 1 70 ? -9.991 0.565 27.204 1.00 70.69 70 ILE A N 1
ATOM 549 C CA . ILE A 1 70 ? -9.925 0.347 25.749 1.00 70.69 70 ILE A CA 1
ATOM 550 C C . ILE A 1 70 ? -9.248 1.531 25.045 1.00 70.69 70 ILE A C 1
ATOM 552 O O . ILE A 1 70 ? -8.381 1.326 24.189 1.00 70.69 70 ILE A O 1
ATOM 556 N N . LYS A 1 71 ? -9.585 2.770 25.432 1.00 69.44 71 LYS A N 1
ATOM 557 C CA . LYS A 1 71 ? -8.922 3.981 24.919 1.00 69.44 71 LYS A CA 1
ATOM 558 C C . LYS A 1 71 ? -7.436 4.015 25.296 1.00 69.44 71 LYS A C 1
ATOM 560 O O . LYS A 1 71 ? -6.604 4.353 24.456 1.00 69.44 71 LYS A O 1
ATOM 565 N N . GLY A 1 72 ? -7.091 3.621 26.524 1.00 65.19 72 GLY A N 1
ATOM 566 C CA . GLY A 1 72 ? -5.710 3.557 27.013 1.00 65.19 72 GLY A CA 1
ATOM 567 C C . GLY A 1 72 ? -4.871 2.458 26.357 1.00 65.19 72 GLY A C 1
ATOM 568 O O . GLY A 1 72 ? -3.693 2.666 26.077 1.00 65.19 72 GLY A O 1
ATOM 569 N N . ALA A 1 73 ? -5.483 1.316 26.043 1.00 67.00 73 ALA A N 1
ATOM 570 C CA . ALA A 1 73 ? -4.803 0.174 25.443 1.00 67.00 73 ALA A CA 1
ATOM 571 C C . ALA A 1 73 ? -4.546 0.315 23.927 1.00 67.00 73 ALA A C 1
ATOM 573 O O . ALA A 1 73 ? -3.896 -0.553 23.349 1.00 67.00 73 ALA A O 1
ATOM 574 N N . LYS A 1 74 ? -5.023 1.392 23.270 1.00 64.44 74 LYS A N 1
ATOM 575 C CA . LYS A 1 74 ? -4.812 1.677 21.828 1.00 64.44 74 LYS A CA 1
ATOM 576 C C . LYS A 1 74 ? -5.135 0.495 20.895 1.00 64.44 74 LYS A C 1
ATOM 578 O O . LYS A 1 74 ? -4.544 0.347 19.831 1.00 64.44 74 LYS A O 1
ATOM 583 N N . ILE A 1 75 ? -6.100 -0.334 21.278 1.00 67.62 75 ILE A N 1
ATOM 584 C CA . ILE A 1 75 ? -6.517 -1.516 20.501 1.00 67.62 75 ILE A CA 1
ATOM 585 C C . ILE A 1 75 ? -7.409 -1.095 19.313 1.00 67.62 75 ILE A C 1
ATOM 587 O O . ILE A 1 75 ? -7.670 -1.872 18.399 1.00 67.62 75 ILE A O 1
ATOM 591 N N . LEU A 1 76 ? -7.870 0.160 19.304 1.00 64.88 76 LEU A N 1
ATOM 592 C CA . LEU A 1 76 ? -8.683 0.729 18.237 1.00 64.88 76 LEU A CA 1
ATOM 593 C C . LEU A 1 76 ? -7.811 1.128 17.043 1.00 64.88 76 LEU A C 1
ATOM 595 O O . LEU A 1 76 ? -6.828 1.859 17.176 1.00 64.88 76 LEU A O 1
ATOM 599 N N . THR A 1 77 ? -8.222 0.703 15.850 1.00 66.50 77 THR A N 1
ATOM 600 C CA . THR A 1 77 ? -7.712 1.257 14.593 1.00 66.50 77 THR A CA 1
ATOM 601 C C . THR A 1 77 ? -7.989 2.763 14.553 1.00 66.50 77 THR A C 1
ATOM 603 O O . THR A 1 77 ? -8.940 3.238 15.169 1.00 66.50 77 THR A O 1
ATOM 606 N N . LYS A 1 78 ? -7.231 3.530 13.758 1.00 66.88 78 LYS A N 1
ATOM 607 C CA . LYS A 1 78 ? -7.397 4.993 13.599 1.00 66.88 78 LYS A CA 1
ATOM 608 C C . LYS A 1 78 ? -8.836 5.444 13.261 1.00 66.88 78 LYS A C 1
ATOM 610 O O . LYS A 1 78 ? -9.159 6.613 13.431 1.00 66.88 78 LYS A O 1
ATOM 615 N N . ARG A 1 79 ? -9.682 4.526 12.771 1.00 64.44 79 ARG A N 1
ATOM 616 C CA . ARG A 1 79 ? -11.091 4.732 12.389 1.00 64.44 79 ARG A CA 1
ATOM 617 C C . ARG A 1 79 ? -12.116 4.170 13.393 1.00 64.44 79 ARG A C 1
ATOM 619 O O . ARG A 1 79 ? -13.308 4.333 13.166 1.00 64.44 79 ARG A O 1
ATOM 626 N N . GLY A 1 80 ? -11.689 3.477 14.450 1.00 62.56 80 GLY A N 1
ATOM 627 C CA . GLY A 1 80 ? -12.582 2.858 15.433 1.00 62.56 80 GLY A CA 1
ATOM 628 C C . GLY A 1 80 ? -12.999 3.837 16.532 1.00 62.56 80 GLY A C 1
ATOM 629 O O . GLY A 1 80 ? -12.161 4.568 17.055 1.00 62.56 80 GLY A O 1
ATOM 630 N N . PHE A 1 81 ? -14.281 3.826 16.902 1.00 63.03 81 PHE A N 1
ATOM 631 C CA . PHE A 1 81 ? -14.828 4.605 18.016 1.00 63.03 81 PHE A CA 1
ATOM 632 C C . PHE A 1 81 ? -15.624 3.684 18.949 1.00 63.03 81 PHE A C 1
ATOM 634 O O . PHE A 1 81 ? -16.252 2.733 18.484 1.00 63.03 81 PHE A O 1
ATOM 641 N N . VAL A 1 82 ? -15.572 3.952 20.254 1.00 67.50 82 VAL A N 1
ATOM 642 C CA . VAL A 1 82 ? -16.336 3.242 21.293 1.00 67.50 82 VAL A CA 1
ATOM 643 C C . VAL A 1 82 ? -17.252 4.267 21.948 1.00 67.50 82 VAL A C 1
ATOM 645 O O . VAL A 1 82 ? -16.778 5.348 22.304 1.00 67.50 82 VAL A O 1
ATOM 648 N N . SER A 1 83 ? -18.537 3.933 22.046 1.00 62.81 83 SER A N 1
ATOM 649 C CA . SER A 1 83 ? -19.594 4.710 22.697 1.00 62.81 83 SER A CA 1
ATOM 650 C C . SER A 1 83 ? -20.449 3.796 23.560 1.00 62.81 83 SER A C 1
ATOM 652 O O . SER A 1 83 ? -20.409 2.567 23.321 1.00 62.81 83 SER A O 1
#